Protein AF-A0A971XCX7-F1 (afdb_monomer_lite)

Structure (mmCIF, N/CA/C/O backbone):
data_AF-A0A971XCX7-F1
#
_entry.id   AF-A0A971XCX7-F1
#
loop_
_atom_site.group_PDB
_atom_site.id
_atom_site.type_symbol
_atom_site.label_atom_id
_atom_site.label_alt_id
_atom_site.label_comp_id
_atom_site.label_asym_id
_atom_site.label_entity_id
_atom_site.label_seq_id
_atom_site.pdbx_PDB_ins_code
_atom_site.Cartn_x
_atom_site.Cartn_y
_atom_site.Cartn_z
_atom_site.occupancy
_atom_site.B_iso_or_equiv
_atom_site.auth_seq_id
_atom_site.auth_comp_id
_atom_site.auth_asym_id
_atom_site.auth_atom_id
_atom_site.pdbx_PDB_model_num
ATOM 1 N N . MET A 1 1 ? -20.569 2.944 6.858 1.00 63.72 1 MET A N 1
ATOM 2 C CA . MET A 1 1 ? -19.232 2.998 7.493 1.00 63.72 1 MET A CA 1
ATOM 3 C C . MET A 1 1 ? -18.233 3.162 6.362 1.00 63.72 1 MET A C 1
ATOM 5 O O . MET A 1 1 ? -18.435 2.503 5.353 1.00 63.72 1 MET A O 1
ATOM 9 N N . LYS A 1 2 ? -17.271 4.087 6.466 1.00 80.50 2 LYS A N 1
ATOM 10 C CA . LYS A 1 2 ? -16.246 4.260 5.421 1.00 80.50 2 LYS A CA 1
ATOM 11 C C . LYS A 1 2 ? -15.229 3.131 5.537 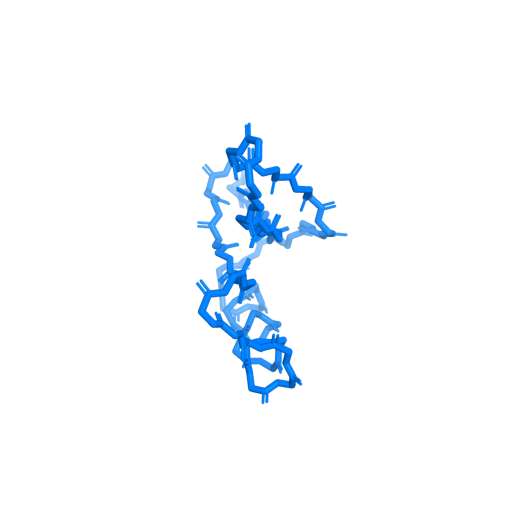1.00 80.50 2 LYS A C 1
ATOM 13 O O . LYS A 1 2 ? -14.818 2.834 6.657 1.00 80.50 2 LYS A O 1
ATOM 18 N N . ASN A 1 3 ? -14.838 2.546 4.415 1.00 91.06 3 ASN A N 1
ATOM 19 C CA . ASN A 1 3 ? -13.770 1.560 4.355 1.00 91.06 3 ASN A CA 1
ATOM 20 C C . ASN A 1 3 ? -12.505 2.216 3.784 1.00 91.06 3 ASN A C 1
ATOM 22 O O . ASN A 1 3 ? -12.567 3.165 3.007 1.00 91.06 3 ASN A O 1
ATOM 26 N N . TYR A 1 4 ? -11.341 1.712 4.175 1.00 95.88 4 TYR A N 1
ATOM 27 C CA . TYR A 1 4 ? -10.043 2.251 3.781 1.00 95.88 4 TYR A CA 1
ATOM 28 C C . TYR A 1 4 ? -9.256 1.173 3.058 1.00 95.88 4 TYR A C 1
ATOM 30 O O . TYR A 1 4 ? -8.852 0.174 3.652 1.00 95.88 4 TYR A O 1
ATOM 38 N N . THR A 1 5 ? -9.047 1.363 1.764 1.00 95.94 5 THR A N 1
ATOM 39 C CA . THR A 1 5 ? -8.414 0.368 0.902 1.00 95.94 5 THR A CA 1
ATOM 40 C C . THR A 1 5 ? -6.948 0.705 0.702 1.00 95.94 5 THR A C 1
ATOM 42 O O . THR A 1 5 ? -6.603 1.827 0.335 1.00 95.94 5 THR A O 1
ATOM 45 N N . VAL A 1 6 ? -6.073 -0.275 0.915 1.00 96.06 6 VAL A N 1
ATOM 46 C CA . VAL A 1 6 ? -4.646 -0.144 0.627 1.00 96.06 6 VAL A CA 1
ATOM 47 C C . VAL A 1 6 ? -4.383 -0.560 -0.813 1.00 96.06 6 VAL A C 1
ATOM 49 O O . VAL A 1 6 ? -4.640 -1.698 -1.218 1.00 96.06 6 VAL A O 1
ATOM 52 N N . ILE A 1 7 ? -3.820 0.364 -1.584 1.00 96.31 7 ILE A N 1
ATOM 53 C CA . ILE A 1 7 ? -3.540 0.196 -3.005 1.00 96.31 7 ILE A CA 1
ATOM 54 C C . ILE A 1 7 ? -2.031 0.194 -3.214 1.00 96.31 7 ILE A C 1
ATOM 56 O O . ILE A 1 7 ? -1.321 1.134 -2.853 1.00 96.31 7 ILE A O 1
ATOM 60 N N . ARG A 1 8 ? -1.537 -0.869 -3.846 1.00 95.50 8 ARG A N 1
ATOM 61 C CA . ARG A 1 8 ? -0.177 -0.943 -4.368 1.00 95.50 8 ARG A CA 1
ATOM 62 C C . ARG A 1 8 ? -0.123 -0.268 -5.727 1.00 95.50 8 ARG A C 1
ATOM 64 O O . ARG A 1 8 ? -0.809 -0.696 -6.655 1.00 95.50 8 ARG A O 1
ATOM 71 N N . VAL A 1 9 ? 0.744 0.722 -5.845 1.00 95.00 9 VAL A N 1
ATOM 72 C CA . VAL A 1 9 ? 0.998 1.490 -7.057 1.00 95.00 9 VAL A CA 1
ATOM 73 C C . VAL A 1 9 ? 2.388 1.147 -7.571 1.00 95.00 9 VAL A C 1
ATOM 75 O O . VAL A 1 9 ? 3.381 1.423 -6.903 1.00 95.00 9 VAL A O 1
ATOM 78 N N . HIS A 1 10 ? 2.459 0.548 -8.755 1.00 95.06 10 HIS A N 1
ATOM 79 C CA . HIS A 1 10 ? 3.708 0.211 -9.425 1.00 95.06 10 HIS A CA 1
ATOM 80 C C . HIS A 1 10 ? 3.826 0.994 -10.734 1.00 95.06 10 HIS A C 1
ATOM 82 O O . HIS A 1 10 ? 2.980 0.855 -11.617 1.00 95.06 10 HIS A O 1
ATOM 88 N N . LYS A 1 11 ? 4.866 1.815 -10.860 1.00 92.88 11 LYS A N 1
ATOM 89 C CA . LYS A 1 11 ? 5.210 2.542 -12.079 1.00 92.88 11 LYS A CA 1
ATOM 90 C C . LYS A 1 11 ? 6.208 1.719 -12.888 1.00 92.88 11 LYS A C 1
ATOM 92 O O . LYS A 1 11 ? 7.219 1.279 -12.354 1.00 92.88 11 LYS A O 1
ATOM 97 N N . ASN A 1 12 ? 5.924 1.513 -14.164 1.00 88.38 12 ASN A N 1
ATOM 98 C CA . ASN A 1 12 ? 6.804 0.827 -15.103 1.00 88.38 12 ASN A CA 1
ATOM 99 C C . ASN A 1 12 ? 6.941 1.643 -16.399 1.00 88.38 12 ASN A C 1
ATOM 101 O O . ASN A 1 12 ? 6.371 2.727 -16.527 1.00 88.38 12 ASN A O 1
ATOM 105 N N . GLU A 1 13 ? 7.699 1.120 -17.362 1.00 89.38 13 GLU A N 1
ATOM 106 C CA . GLU A 1 13 ? 7.934 1.761 -18.668 1.00 89.38 13 GLU A CA 1
ATOM 107 C C . GLU A 1 13 ? 6.642 2.010 -19.466 1.00 89.38 13 GLU A C 1
ATOM 109 O O . GLU A 1 13 ? 6.602 2.881 -20.330 1.00 89.38 13 GLU A O 1
ATOM 114 N N . PHE A 1 14 ? 5.567 1.288 -19.140 1.00 88.19 14 PHE A N 1
ATOM 115 C CA . PHE A 1 14 ? 4.272 1.356 -19.816 1.00 88.19 14 PHE A CA 1
ATOM 116 C C . PHE A 1 14 ? 3.237 2.212 -19.067 1.00 88.19 14 PHE A C 1
ATOM 118 O O . PHE A 1 14 ? 2.101 2.331 -19.524 1.00 88.19 14 PHE A O 1
ATOM 125 N N . GLY A 1 15 ? 3.598 2.808 -17.924 1.00 90.31 15 GLY A N 1
ATOM 126 C CA . GLY A 1 15 ? 2.720 3.672 -17.136 1.00 90.31 15 GLY A CA 1
ATOM 127 C C . GLY A 1 15 ? 2.614 3.263 -15.668 1.00 90.31 15 GLY A C 1
AT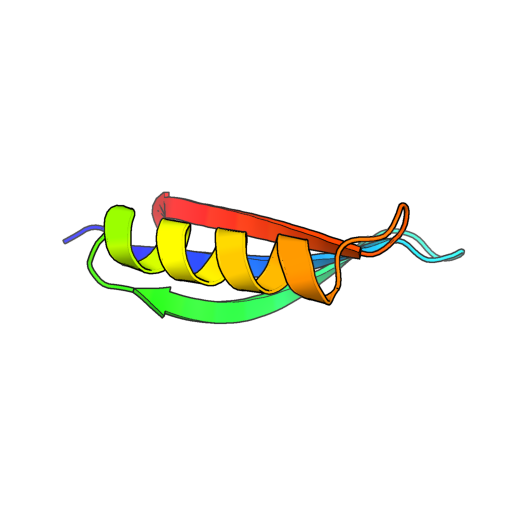OM 128 O O . GLY A 1 15 ? 3.611 2.976 -15.008 1.00 90.31 15 GLY A O 1
ATOM 129 N N . GLN A 1 16 ? 1.397 3.306 -15.124 1.00 92.69 16 GLN A N 1
ATOM 130 C CA . GLN A 1 16 ? 1.117 3.046 -13.712 1.00 92.69 16 GLN A CA 1
ATOM 131 C C . GLN A 1 16 ? 0.088 1.922 -13.574 1.00 92.69 16 GLN A C 1
ATOM 133 O O . GLN A 1 16 ? -1.026 2.021 -14.081 1.00 92.69 16 GLN A O 1
ATOM 138 N N . ALA A 1 17 ? 0.459 0.863 -12.858 1.00 93.31 17 ALA A N 1
ATOM 139 C CA . ALA A 1 17 ? -0.417 -0.242 -12.501 1.00 93.31 17 ALA A CA 1
ATOM 140 C C . ALA A 1 17 ? -0.826 -0.138 -11.026 1.00 93.31 17 ALA A C 1
ATOM 142 O O . ALA A 1 17 ? 0.022 0.012 -10.143 1.00 93.31 17 ALA A O 1
ATOM 143 N N . CYS A 1 18 ? -2.124 -0.269 -10.757 1.00 94.00 18 CYS A N 1
ATOM 144 C CA . CYS A 1 18 ? -2.690 -0.235 -9.409 1.00 94.00 18 CYS A CA 1
ATOM 145 C C . CYS A 1 18 ? -3.286 -1.601 -9.052 1.00 94.00 18 CYS A C 1
ATOM 147 O O . CYS A 1 18 ? -3.959 -2.224 -9.871 1.00 94.00 18 CYS A O 1
ATOM 149 N N . LYS A 1 19 ? -3.057 -2.072 -7.823 1.00 95.12 19 LYS A N 1
ATOM 150 C CA . LYS A 1 19 ? -3.677 -3.292 -7.288 1.00 95.12 19 LYS A CA 1
ATOM 151 C C . LYS A 1 19 ? -4.134 -3.069 -5.852 1.00 95.12 19 LYS A C 1
ATOM 153 O O . LYS A 1 19 ? -3.316 -2.724 -5.002 1.00 95.12 19 LYS A O 1
ATOM 15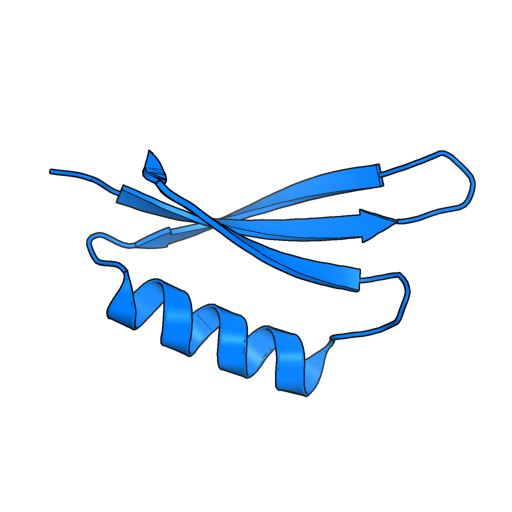8 N N . VAL A 1 20 ? -5.411 -3.330 -5.582 1.00 94.88 20 VAL A N 1
ATOM 159 C CA . VAL A 1 20 ? -5.944 -3.409 -4.216 1.00 94.88 20 VAL A CA 1
ATOM 160 C C . VAL A 1 20 ? -5.330 -4.617 -3.512 1.00 94.88 20 VAL A C 1
ATOM 162 O O . VAL A 1 20 ? -5.324 -5.720 -4.062 1.00 94.88 20 VAL A O 1
ATOM 165 N N . LEU A 1 21 ? -4.771 -4.396 -2.326 1.00 94.44 21 LEU A N 1
ATOM 166 C CA . LEU A 1 21 ? -4.201 -5.462 -1.506 1.00 94.44 21 LEU A CA 1
ATOM 167 C C . LEU A 1 21 ? -5.158 -5.910 -0.415 1.00 94.44 21 LEU A C 1
ATOM 169 O O . LEU A 1 21 ? -5.322 -7.109 -0.225 1.00 94.44 21 LEU A O 1
ATOM 173 N N . ASP A 1 22 ? -5.736 -4.945 0.296 1.00 95.12 22 ASP A N 1
ATOM 174 C CA . ASP A 1 22 ? -6.574 -5.198 1.461 1.00 95.12 22 ASP A CA 1
ATOM 175 C C . ASP A 1 22 ? -7.474 -3.988 1.758 1.00 95.12 22 ASP A C 1
ATOM 177 O O . ASP A 1 22 ? -7.193 -2.872 1.300 1.00 95.12 22 ASP A O 1
ATOM 181 N N . THR A 1 23 ? -8.530 -4.204 2.539 1.00 95.62 23 THR A N 1
ATOM 182 C CA . THR A 1 23 ? -9.517 -3.190 2.926 1.00 95.62 23 THR A CA 1
ATOM 183 C C . THR A 1 23 ? -9.776 -3.251 4.428 1.00 95.62 23 THR A C 1
ATOM 185 O O . THR A 1 23 ? -10.111 -4.295 4.979 1.00 95.62 23 THR A O 1
ATOM 188 N N . PHE A 1 24 ? -9.674 -2.100 5.088 1.00 94.69 24 PHE A N 1
ATOM 189 C CA . PHE A 1 24 ? -9.789 -1.963 6.536 1.00 94.69 24 PHE A CA 1
ATOM 190 C C . PHE A 1 24 ? -11.019 -1.131 6.925 1.00 94.69 24 PHE A C 1
ATOM 192 O O . PHE A 1 24 ? -11.390 -0.209 6.197 1.00 94.69 24 PHE A O 1
ATOM 199 N N . PRO A 1 25 ? -11.641 -1.402 8.086 1.00 94.19 25 PRO A N 1
ATOM 200 C CA . PRO A 1 25 ? -12.786 -0.631 8.574 1.00 94.19 25 PRO A CA 1
ATOM 201 C C . PRO A 1 25 ? -12.398 0.741 9.156 1.00 94.19 25 PRO A C 1
ATOM 203 O O . PRO A 1 25 ? -13.268 1.577 9.395 1.00 94.19 25 PRO A O 1
ATOM 206 N N . ASP A 1 26 ? -11.108 0.989 9.403 1.00 94.50 26 ASP A N 1
ATOM 207 C CA . ASP A 1 26 ? -10.597 2.236 9.968 1.00 94.50 26 ASP A CA 1
ATOM 208 C C . ASP A 1 26 ? -9.270 2.675 9.320 1.00 94.50 26 ASP A C 1
ATOM 210 O O . ASP A 1 26 ? -8.475 1.863 8.839 1.00 94.50 26 ASP A O 1
ATOM 214 N N . TYR A 1 27 ? -9.035 3.990 9.312 1.00 94.81 27 TYR A N 1
ATOM 215 C CA . TYR A 1 27 ? -7.859 4.591 8.679 1.00 94.81 27 TYR A CA 1
ATOM 216 C C . TYR A 1 27 ? -6.560 4.246 9.410 1.00 94.81 27 TYR A C 1
ATOM 218 O O . TYR A 1 27 ? -5.518 4.086 8.780 1.00 94.81 27 TYR A O 1
ATOM 226 N N . THR A 1 28 ? -6.605 4.138 10.738 1.00 96.31 28 THR A N 1
ATOM 227 C CA . THR A 1 28 ? -5.421 3.926 11.576 1.00 96.31 28 THR A CA 1
ATOM 228 C C . THR A 1 28 ? -4.781 2.573 11.276 1.00 96.31 28 THR A C 1
ATOM 230 O O . THR A 1 28 ? -3.567 2.489 11.082 1.00 96.31 28 THR A O 1
ATOM 233 N N . THR A 1 29 ? -5.590 1.522 11.158 1.00 95.94 29 THR A N 1
ATOM 234 C CA . THR A 1 29 ? -5.135 0.177 10.794 1.00 95.94 29 THR A CA 1
ATOM 235 C C . THR A 1 29 ? -4.568 0.150 9.377 1.00 95.94 29 THR A C 1
ATOM 237 O O . THR A 1 29 ? -3.457 -0.349 9.175 1.00 95.94 29 THR A O 1
ATOM 240 N N . ALA A 1 30 ? -5.265 0.757 8.408 1.00 96.00 30 ALA A N 1
ATOM 241 C CA . ALA A 1 30 ? -4.754 0.900 7.044 1.00 96.00 30 ALA A CA 1
ATOM 242 C C . ALA A 1 30 ? -3.402 1.636 7.026 1.00 96.00 30 ALA A C 1
ATOM 244 O O . ALA A 1 30 ? -2.462 1.196 6.367 1.00 96.00 30 ALA A O 1
ATOM 245 N N . TYR A 1 31 ? -3.266 2.711 7.806 1.00 96.38 31 TYR A N 1
ATOM 246 C CA . TYR A 1 31 ? -2.037 3.493 7.926 1.00 96.38 31 TYR A CA 1
ATOM 247 C C . TYR A 1 31 ? -0.871 2.686 8.504 1.00 96.38 31 TYR A C 1
ATOM 249 O O . TYR A 1 31 ? 0.230 2.704 7.944 1.00 96.38 31 TYR A O 1
ATOM 257 N N . PHE A 1 32 ? -1.092 1.928 9.580 1.00 96.75 32 PHE A N 1
ATOM 258 C CA . PHE A 1 32 ? -0.055 1.046 10.120 1.00 96.75 32 PHE A CA 1
ATOM 259 C C . PHE A 1 32 ? 0.379 -0.013 9.106 1.00 96.75 32 PHE A C 1
ATOM 261 O O . PHE A 1 32 ? 1.579 -0.268 8.959 1.00 96.75 32 PHE A O 1
ATOM 268 N N . PHE A 1 33 ? -0.574 -0.576 8.361 1.00 95.69 33 PHE A N 1
ATOM 269 C CA . PHE A 1 33 ? -0.279 -1.520 7.293 1.00 95.69 33 PHE A CA 1
ATOM 270 C C . PHE A 1 33 ? 0.581 -0.879 6.192 1.00 95.69 33 PHE A C 1
ATOM 272 O O . PHE A 1 33 ? 1.665 -1.393 5.903 1.00 95.69 33 PHE A O 1
ATOM 279 N N . ILE A 1 34 ? 0.174 0.266 5.616 1.00 95.56 34 ILE A N 1
ATOM 280 C CA . ILE A 1 34 ? 0.959 0.901 4.540 1.00 95.56 34 ILE A CA 1
ATOM 281 C C . ILE A 1 34 ? 2.340 1.329 5.022 1.00 95.56 34 ILE A C 1
ATOM 283 O O . ILE A 1 34 ? 3.295 1.239 4.261 1.00 95.56 34 ILE A O 1
ATOM 287 N N . SER A 1 35 ? 2.463 1.794 6.269 1.00 95.50 35 SER A N 1
ATOM 288 C CA . SER A 1 35 ? 3.736 2.259 6.823 1.00 95.50 35 SER A CA 1
ATOM 289 C C . SER A 1 35 ? 4.752 1.118 6.868 1.00 95.50 35 SER A C 1
ATOM 291 O O . SER A 1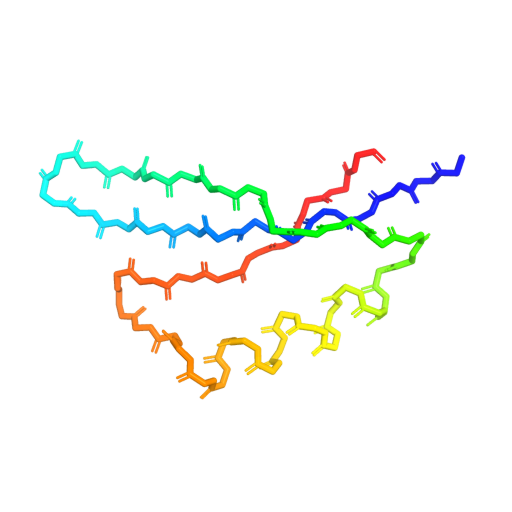 35 ? 5.895 1.268 6.429 1.00 95.50 35 SER A O 1
ATOM 293 N N . LYS A 1 36 ? 4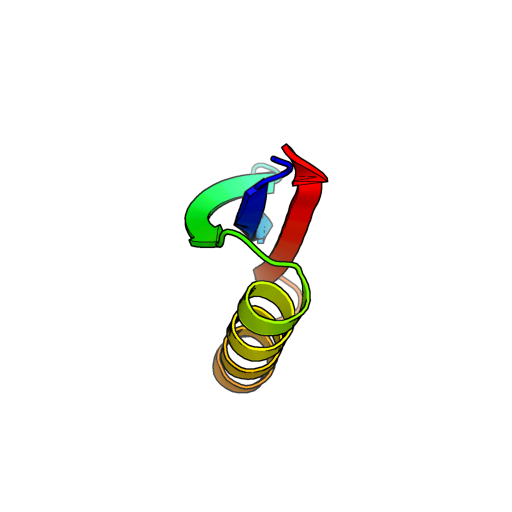.309 -0.078 7.280 1.00 95.06 36 LYS A N 1
ATOM 294 C CA . LYS A 1 36 ? 5.127 -1.294 7.238 1.00 95.06 36 LYS A CA 1
ATOM 295 C C . LYS A 1 36 ? 5.490 -1.690 5.803 1.00 95.06 36 LYS A C 1
ATOM 297 O O . LYS A 1 36 ? 6.653 -1.996 5.545 1.00 95.06 36 LYS A O 1
ATOM 302 N N . MET A 1 37 ? 4.532 -1.650 4.874 1.00 93.88 37 MET A N 1
ATOM 303 C CA . MET A 1 37 ? 4.767 -2.008 3.467 1.00 93.88 37 MET A CA 1
ATOM 304 C C . MET A 1 37 ? 5.735 -1.044 2.779 1.00 93.88 37 MET A C 1
ATOM 306 O O . MET A 1 37 ? 6.669 -1.489 2.115 1.00 93.88 37 MET A O 1
ATOM 310 N N . ASN A 1 38 ? 5.569 0.262 2.986 1.00 91.94 38 ASN A N 1
ATOM 311 C CA . ASN A 1 38 ? 6.475 1.275 2.459 1.00 91.94 38 ASN A CA 1
ATOM 312 C C . ASN A 1 38 ? 7.887 1.095 3.045 1.00 91.94 38 ASN A C 1
ATOM 314 O O . ASN A 1 38 ? 8.859 1.083 2.299 1.00 91.94 38 ASN A O 1
ATOM 318 N N . LYS A 1 39 ? 8.026 0.818 4.348 1.00 93.81 39 LYS A N 1
ATOM 319 C CA . LYS A 1 39 ? 9.341 0.535 4.949 1.00 93.81 39 LYS A CA 1
ATOM 320 C C . LYS A 1 39 ? 10.041 -0.694 4.346 1.00 93.81 39 LYS A C 1
ATOM 322 O O . LYS A 1 39 ? 11.265 -0.714 4.287 1.00 93.81 39 LYS A O 1
ATOM 327 N N . MET A 1 40 ? 9.290 -1.720 3.942 1.00 92.88 40 MET A N 1
ATOM 328 C CA . MET A 1 40 ? 9.849 -2.975 3.419 1.00 92.88 40 MET A CA 1
ATOM 329 C C . MET A 1 40 ? 10.107 -2.958 1.909 1.00 92.88 40 MET A C 1
ATOM 331 O O . MET A 1 40 ? 11.046 -3.603 1.452 1.00 92.88 40 MET A O 1
ATOM 335 N N . TYR A 1 41 ? 9.267 -2.265 1.139 1.00 92.62 41 TYR A N 1
ATOM 336 C CA . TYR A 1 41 ? 9.196 -2.442 -0.314 1.00 92.62 41 TYR A CA 1
ATOM 337 C C . TYR A 1 41 ? 9.192 -1.135 -1.112 1.00 92.62 41 TYR A C 1
ATOM 339 O O . TYR A 1 41 ? 9.167 -1.196 -2.341 1.00 92.62 41 TYR A O 1
ATOM 347 N N . GLN A 1 42 ? 9.173 0.040 -0.472 1.00 85.62 42 GLN A N 1
ATOM 348 C CA . GLN A 1 42 ? 9.100 1.299 -1.210 1.00 85.62 42 GLN A CA 1
ATOM 349 C C . GLN A 1 42 ? 10.350 1.499 -2.063 1.00 85.62 42 GLN A C 1
ATOM 351 O O . GLN A 1 42 ? 11.482 1.449 -1.586 1.00 85.62 42 GLN A O 1
ATOM 356 N N . THR A 1 43 ? 10.120 1.779 -3.337 1.00 89.62 43 THR A N 1
ATOM 357 C CA . THR A 1 43 ? 11.155 2.195 -4.283 1.00 89.62 43 THR A CA 1
ATOM 358 C C . THR A 1 43 ? 10.646 3.402 -5.060 1.00 89.62 43 THR A C 1
ATOM 360 O O . THR A 1 43 ? 9.487 3.787 -4.923 1.00 89.62 43 THR A O 1
ATOM 363 N N . ALA A 1 44 ? 11.476 3.985 -5.925 1.00 84.75 44 ALA A N 1
ATOM 364 C CA . ALA A 1 44 ? 11.025 5.037 -6.841 1.00 84.75 44 ALA A CA 1
ATOM 365 C C . ALA A 1 44 ? 9.913 4.573 -7.809 1.00 84.75 44 ALA A C 1
ATOM 367 O O . ALA A 1 44 ? 9.244 5.399 -8.422 1.00 84.75 44 ALA A O 1
ATOM 368 N N . SER A 1 45 ? 9.743 3.257 -7.977 1.00 88.50 45 SER A N 1
ATOM 369 C CA . SER A 1 45 ? 8.759 2.654 -8.880 1.00 88.50 45 SER A CA 1
ATOM 370 C C . SER A 1 45 ? 7.622 1.945 -8.143 1.00 88.50 45 SER A C 1
ATOM 372 O O . SER A 1 45 ? 6.674 1.515 -8.788 1.00 88.50 45 SER A O 1
ATOM 374 N N . LEU A 1 46 ? 7.672 1.809 -6.815 1.00 91.50 46 LEU A N 1
ATOM 375 C CA . LEU A 1 46 ? 6.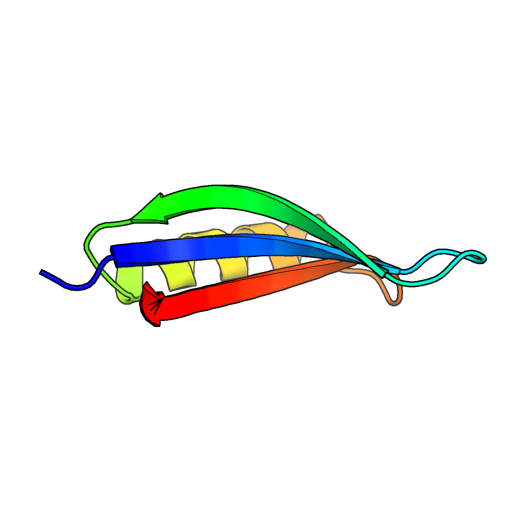675 1.071 -6.037 1.00 91.50 46 LEU A CA 1
ATOM 376 C C . LEU A 1 46 ? 6.287 1.841 -4.774 1.00 91.50 46 LEU A C 1
ATOM 378 O O . LEU A 1 46 ? 7.127 2.078 -3.908 1.00 91.50 46 LEU A O 1
ATOM 382 N N . HIS A 1 47 ? 4.999 2.161 -4.653 1.00 91.94 47 HIS A N 1
ATOM 383 C CA . HIS A 1 47 ? 4.421 2.893 -3.528 1.00 91.94 47 HIS A CA 1
ATOM 384 C C . HIS A 1 47 ? 3.131 2.234 -3.037 1.00 91.94 47 HIS A C 1
ATOM 386 O O . HIS A 1 47 ? 2.429 1.563 -3.796 1.00 91.94 47 HIS A O 1
ATOM 392 N N . PHE A 1 48 ? 2.797 2.452 -1.768 1.00 94.81 48 PHE A N 1
ATOM 393 C CA . PHE A 1 48 ? 1.547 1.995 -1.163 1.00 94.81 48 PHE A CA 1
ATOM 394 C C . PHE A 1 48 ? 0.773 3.207 -0.645 1.00 94.81 48 PHE A C 1
ATOM 396 O O . PHE A 1 48 ? 1.327 4.014 0.105 1.00 94.81 48 PHE A O 1
ATOM 403 N N . VAL A 1 49 ? -0.491 3.329 -1.052 1.00 93.88 49 VAL A N 1
ATOM 404 C CA . VAL A 1 49 ? -1.381 4.456 -0.724 1.00 93.88 49 VAL A CA 1
ATOM 405 C C . VAL A 1 49 ? -2.700 3.955 -0.133 1.00 93.88 49 VAL A C 1
ATOM 407 O O . VAL A 1 49 ? -3.037 2.781 -0.288 1.00 93.88 49 VAL A O 1
ATOM 410 N N . ILE A 1 50 ? -3.434 4.841 0.544 1.00 96.31 50 ILE A N 1
ATOM 411 C CA . ILE A 1 50 ? -4.771 4.564 1.088 1.00 96.31 50 ILE A CA 1
ATOM 412 C C . ILE A 1 50 ? -5.792 5.371 0.300 1.00 96.31 50 ILE A C 1
ATOM 414 O O . ILE A 1 50 ? -5.596 6.568 0.101 1.00 96.31 50 ILE A O 1
ATOM 418 N N . ASP A 1 51 ? -6.884 4.721 -0.083 1.00 94.19 51 ASP A N 1
ATOM 419 C CA . ASP A 1 51 ? -8.073 5.364 -0.631 1.00 94.19 51 ASP A CA 1
ATOM 420 C C . ASP A 1 51 ? -9.280 5.120 0.282 1.00 94.19 51 ASP A C 1
ATOM 422 O O . ASP A 1 51 ? -9.425 4.034 0.855 1.00 94.19 51 ASP A O 1
ATOM 426 N N . ALA A 1 52 ? -10.120 6.140 0.455 1.00 87.06 52 ALA A N 1
ATOM 427 C CA . ALA A 1 52 ? -11.320 6.059 1.283 1.00 87.06 52 ALA A CA 1
ATOM 428 C C . ALA A 1 52 ? -12.529 5.770 0.388 1.00 87.06 52 ALA A C 1
ATOM 430 O O . ALA A 1 52 ? -12.918 6.619 -0.414 1.00 87.06 52 ALA A O 1
ATOM 431 N N . TYR A 1 53 ? -13.115 4.587 0.565 1.00 72.81 53 TYR A N 1
ATOM 432 C CA . TYR A 1 53 ? -14.262 4.079 -0.185 1.00 72.81 53 TYR A CA 1
ATOM 433 C C . TYR A 1 53 ? -15.535 4.093 0.671 1.00 72.81 53 TYR A C 1
ATOM 435 O O . TYR A 1 53 ? -15.484 3.664 1.854 1.00 72.81 53 TYR A O 1
#

Secondary structure (DSSP, 8-state):
---EEEEEEEEETTEEEEEEEEEESSHHHHHHHHHHHHHHH-BTTEEEEEEE-

Radius of gyration: 11.36 Å; chains: 1; bounding box: 30×12×31 Å

pLDDT: mean 92.2, std 5.88, range [63.72, 96.75]

Sequence (53 aa):
MKNYTVIRVHKNEFGQACKVLDTFPDYTTAYFFISKMNKMYQTASLHFVIDAY

Foldseek 3Di:
DKKKWKWKWFQDPVGIDIDTDDIHPDPVVSVVVQVVVCVVPNDPGIHIDIDID